Protein AF-A0A0Q4WB35-F1 (afdb_monomer_lite)

Foldseek 3Di:
DDPPCDPLVVVLVVLVVLLVVLVVLLVVLVCCLVPPPDPVSNVVSVVSNVVSVVVNVVSVVVNVVSVLCVDPPRDDD

Secondary structure (DSSP, 8-state):
------HHHHHHHHHHHHHHHHHHHHHHHHHHHHH-SSHHHHHHHHHHHHHHHHHHHHHHHHHHHHHHHHSTT----

Radius of gyration: 17.46 Å; chains: 1; bounding box: 41×14×55 Å

Sequence (77 aa):
MTPAGGDGDADFLALHERREDLERDLAFAQQRRQFGTDPGEVEKAGQDERALLAELDAVMTLIRGAEYQRMPGARRW

pLDDT: mean 88.77, std 15.35, range [43.59, 98.69]

Structure (mmCIF, N/CA/C/O backbone):
data_AF-A0A0Q4WB35-F1
#
_entry.id   AF-A0A0Q4WB35-F1
#
loop_
_atom_site.group_PDB
_atom_site.id
_atom_site.type_symbol
_atom_site.label_atom_id
_atom_site.label_alt_id
_atom_site.label_comp_id
_atom_site.label_asym_id
_atom_site.label_entity_id
_atom_site.label_seq_id
_atom_site.pdbx_PDB_ins_code
_atom_site.Cartn_x
_atom_site.Cartn_y
_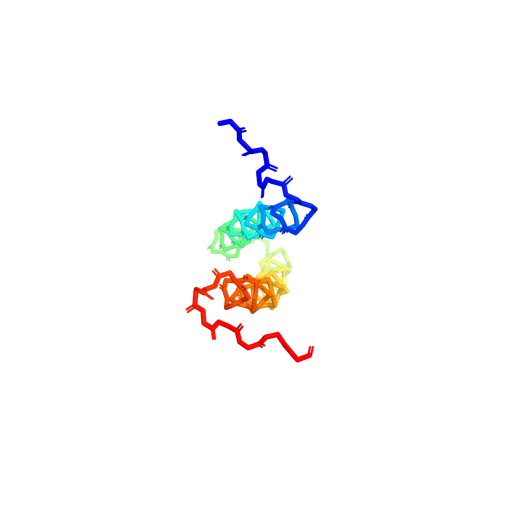atom_site.Cartn_z
_atom_site.occupancy
_atom_site.B_iso_or_equiv
_atom_site.auth_seq_id
_atom_site.auth_comp_id
_atom_site.auth_asym_id
_atom_site.auth_atom_id
_atom_site.pdbx_PDB_model_num
ATOM 1 N N . MET A 1 1 ? 2.829 8.611 -36.833 1.00 43.59 1 MET A N 1
ATOM 2 C CA . MET A 1 1 ? 2.012 7.456 -36.419 1.00 43.59 1 MET A CA 1
ATOM 3 C C . MET A 1 1 ? 2.962 6.312 -36.133 1.00 43.59 1 MET A C 1
ATOM 5 O O . MET A 1 1 ? 3.435 5.688 -37.070 1.00 43.59 1 MET A O 1
ATOM 9 N N . THR A 1 2 ? 3.289 6.110 -34.858 1.00 45.09 2 THR A N 1
ATOM 10 C CA . THR A 1 2 ? 4.072 4.958 -34.396 1.00 45.09 2 THR A CA 1
ATOM 11 C C . THR A 1 2 ? 3.446 4.518 -33.075 1.00 45.09 2 THR A C 1
ATOM 13 O O . THR A 1 2 ? 3.413 5.337 -32.155 1.00 45.09 2 THR A O 1
ATOM 16 N N . PRO A 1 3 ? 2.884 3.303 -32.968 1.00 45.84 3 PRO A N 1
ATOM 17 C CA . PRO A 1 3 ? 2.338 2.816 -31.713 1.00 45.84 3 PRO A CA 1
ATOM 18 C C . PRO A 1 3 ? 3.525 2.373 -30.857 1.00 45.84 3 PRO A C 1
ATOM 20 O O . PRO A 1 3 ? 4.014 1.259 -30.989 1.00 45.84 3 PRO A O 1
ATOM 23 N N . ALA A 1 4 ? 4.049 3.279 -30.037 1.00 47.19 4 ALA A N 1
ATOM 24 C CA . ALA A 1 4 ? 5.084 2.945 -29.062 1.00 47.19 4 ALA A CA 1
ATOM 25 C C . ALA A 1 4 ? 4.492 2.439 -27.733 1.00 47.19 4 ALA A C 1
ATOM 27 O O . ALA A 1 4 ? 5.215 2.367 -26.754 1.00 47.19 4 ALA A O 1
ATOM 28 N N . GLY A 1 5 ? 3.203 2.081 -27.694 1.00 54.41 5 GLY A N 1
ATOM 29 C CA . GLY A 1 5 ? 2.605 1.392 -26.552 1.00 54.41 5 GLY A CA 1
ATOM 30 C C . GLY A 1 5 ? 2.913 -0.099 -26.635 1.00 54.41 5 GLY A C 1
ATOM 31 O O . GLY A 1 5 ? 2.102 -0.861 -27.152 1.00 54.41 5 GLY A O 1
ATOM 32 N N . GLY A 1 6 ? 4.123 -0.492 -26.236 1.00 58.28 6 GLY A N 1
ATOM 33 C CA . GLY A 1 6 ? 4.486 -1.902 -26.057 1.00 58.28 6 GLY A CA 1
ATOM 34 C C . GLY A 1 6 ? 3.940 -2.463 -24.741 1.00 58.28 6 GLY A C 1
ATOM 35 O O . GLY A 1 6 ? 3.466 -1.700 -23.903 1.00 58.28 6 GLY A O 1
ATOM 36 N N . ASP A 1 7 ? 4.063 -3.777 -24.532 1.00 65.12 7 ASP A N 1
ATOM 37 C CA . ASP A 1 7 ? 3.605 -4.471 -23.311 1.00 65.12 7 ASP A CA 1
ATOM 38 C C . ASP A 1 7 ? 4.078 -3.778 -22.018 1.00 65.12 7 ASP A C 1
ATOM 40 O O . ASP A 1 7 ? 3.314 -3.620 -21.072 1.00 65.12 7 ASP A O 1
ATOM 44 N N . GLY A 1 8 ? 5.297 -3.223 -22.019 1.00 76.19 8 GLY A N 1
ATOM 45 C CA . GLY A 1 8 ? 5.823 -2.476 -20.877 1.00 76.19 8 GLY A CA 1
ATOM 46 C C . GLY A 1 8 ? 5.017 -1.224 -20.507 1.00 76.19 8 GLY A C 1
ATOM 47 O O . GLY A 1 8 ? 4.967 -0.876 -19.328 1.00 76.19 8 GLY A O 1
ATOM 48 N N . ASP A 1 9 ? 4.395 -0.533 -21.468 1.00 81.00 9 ASP A N 1
ATOM 49 C CA . ASP A 1 9 ? 3.537 0.632 -21.203 1.00 81.00 9 ASP A CA 1
ATOM 50 C C . ASP A 1 9 ? 2.179 0.226 -20.633 1.00 81.00 9 ASP A C 1
ATOM 52 O O . ASP A 1 9 ? 1.677 0.916 -19.746 1.00 81.00 9 ASP A O 1
ATOM 56 N N . ALA A 1 10 ? 1.630 -0.911 -21.068 1.00 83.81 10 ALA A N 1
ATOM 57 C CA . ALA A 1 10 ? 0.443 -1.491 -20.449 1.00 83.81 10 ALA A CA 1
ATOM 58 C C . ALA A 1 10 ? 0.726 -1.910 -18.996 1.00 83.81 10 ALA A C 1
ATOM 60 O O . ALA A 1 10 ? -0.044 -1.562 -18.105 1.00 83.81 10 ALA A O 1
ATOM 61 N N . ASP A 1 11 ? 1.871 -2.550 -18.735 1.00 89.25 11 ASP A N 1
ATOM 62 C CA . ASP A 1 11 ? 2.292 -2.925 -17.378 1.00 89.25 11 ASP A CA 1
ATOM 63 C C . ASP A 1 11 ? 2.484 -1.697 -16.472 1.00 89.25 11 ASP A C 1
ATOM 65 O O . ASP A 1 11 ? 2.144 -1.713 -15.290 1.00 89.25 11 ASP A O 1
ATOM 69 N N . PHE A 1 12 ? 3.012 -0.600 -17.019 1.00 90.62 12 PHE A N 1
ATOM 70 C CA . PHE A 1 12 ? 3.197 0.644 -16.273 1.00 90.62 12 PHE A CA 1
ATOM 71 C C . PHE A 1 12 ? 1.880 1.342 -15.943 1.00 90.62 12 PHE A C 1
ATOM 73 O O . PHE A 1 12 ? 1.703 1.811 -14.819 1.00 90.62 12 PHE A O 1
ATOM 80 N N . LEU A 1 13 ? 0.946 1.382 -16.895 1.00 94.81 13 LEU A N 1
ATOM 81 C CA . LEU A 1 13 ? -0.409 1.873 -16.650 1.00 94.81 13 LEU A CA 1
ATOM 82 C C . LEU A 1 13 ? -1.110 1.026 -15.582 1.00 94.81 13 LEU A C 1
ATOM 84 O O . LEU A 1 13 ? -1.647 1.591 -14.635 1.00 94.81 13 LEU A O 1
ATOM 88 N N . ALA A 1 14 ? -1.007 -0.302 -15.662 1.00 96.12 14 ALA A N 1
ATOM 89 C CA . ALA A 1 14 ? -1.591 -1.211 -14.677 1.00 96.12 14 ALA A CA 1
ATOM 90 C C . ALA A 1 14 ? -1.029 -0.994 -13.258 1.00 96.12 14 ALA A C 1
ATOM 92 O O . ALA A 1 14 ? -1.765 -1.085 -12.275 1.00 96.12 14 ALA A O 1
ATOM 93 N N . LEU A 1 15 ? 0.261 -0.656 -13.121 1.00 96.50 15 LEU A N 1
ATOM 94 C CA . LEU A 1 15 ? 0.838 -0.278 -11.825 1.00 96.50 15 LEU A CA 1
ATOM 95 C C . LEU A 1 15 ? 0.203 1.002 -11.259 1.00 96.50 15 LEU A C 1
ATOM 97 O O . LEU A 1 15 ? -0.025 1.090 -10.052 1.00 96.50 15 LEU A O 1
ATOM 101 N N . HIS A 1 16 ? -0.092 1.986 -12.109 1.00 97.75 16 HIS A N 1
ATOM 102 C CA . HIS A 1 16 ? -0.768 3.213 -11.688 1.00 97.75 16 HIS A CA 1
ATOM 103 C C . HIS A 1 16 ? -2.236 2.979 -11.329 1.00 97.75 16 HIS A C 1
ATOM 105 O O . HIS A 1 16 ? -2.668 3.477 -10.293 1.00 97.75 16 HIS A O 1
ATOM 111 N N . GLU A 1 17 ? -2.958 2.169 -12.104 1.00 98.25 17 GLU A N 1
ATOM 112 C CA . GLU A 1 17 ? -4.323 1.747 -11.763 1.00 98.25 17 GLU A CA 1
ATOM 113 C C . GLU A 1 17 ? -4.339 1.039 -10.400 1.00 98.25 17 GLU A C 1
ATOM 115 O O . GLU A 1 17 ? -5.125 1.387 -9.519 1.00 98.25 17 GLU A O 1
ATOM 120 N N . ARG A 1 18 ? -3.386 0.123 -10.163 1.00 98.06 18 ARG A N 1
ATOM 121 C CA . ARG A 1 18 ? -3.258 -0.554 -8.866 1.00 98.06 18 ARG A CA 1
ATOM 122 C C . ARG A 1 18 ? -2.961 0.421 -7.727 1.00 98.06 18 ARG A C 1
ATOM 124 O O . ARG A 1 18 ? -3.496 0.242 -6.635 1.00 98.06 18 ARG A O 1
ATOM 131 N N . ARG A 1 19 ? -2.124 1.441 -7.953 1.00 98.50 19 ARG A N 1
ATOM 132 C CA . ARG A 1 19 ? -1.862 2.500 -6.963 1.00 98.50 19 ARG A CA 1
ATOM 133 C C . ARG A 1 19 ? -3.153 3.235 -6.598 1.00 98.50 19 ARG A C 1
ATOM 135 O O . ARG A 1 19 ? -3.418 3.406 -5.414 1.00 98.50 19 ARG A O 1
ATOM 142 N N . GLU A 1 20 ? -3.936 3.652 -7.590 1.00 98.62 20 GLU A N 1
ATOM 143 C CA . GLU A 1 20 ? -5.189 4.386 -7.365 1.00 98.62 20 GLU A CA 1
ATOM 144 C C . GLU A 1 20 ? -6.215 3.549 -6.585 1.00 98.62 20 GLU A C 1
ATOM 146 O O . GLU A 1 20 ? -6.843 4.055 -5.652 1.00 98.62 20 GLU A O 1
ATOM 151 N N . ASP A 1 21 ? -6.336 2.257 -6.900 1.00 98.50 21 ASP A N 1
ATOM 152 C CA . ASP A 1 21 ? -7.188 1.333 -6.144 1.00 98.50 21 ASP A CA 1
ATOM 153 C C . ASP A 1 21 ? -6.737 1.211 -4.680 1.00 98.50 21 ASP A C 1
ATOM 155 O O . ASP A 1 21 ? -7.554 1.322 -3.763 1.00 98.50 21 ASP A O 1
ATOM 159 N N . LEU A 1 22 ? -5.428 1.053 -4.442 1.00 98.56 22 LEU A N 1
ATOM 160 C CA . LEU A 1 22 ? -4.864 0.970 -3.091 1.00 98.56 22 LEU A CA 1
ATOM 161 C C . LEU A 1 22 ? -5.073 2.259 -2.290 1.00 98.56 22 LEU A C 1
ATOM 163 O O . LEU A 1 22 ? -5.403 2.200 -1.107 1.00 98.56 22 LEU A O 1
ATOM 167 N N . GLU A 1 23 ? -4.909 3.425 -2.916 1.00 98.69 23 GLU A N 1
ATOM 168 C CA . GLU A 1 23 ? -5.157 4.727 -2.286 1.00 98.69 23 GLU A CA 1
ATOM 169 C C . GLU A 1 23 ? -6.632 4.889 -1.891 1.00 98.69 23 GLU A C 1
ATOM 171 O O . GLU A 1 23 ? -6.945 5.384 -0.802 1.00 98.69 23 GLU A O 1
ATOM 176 N N . ARG A 1 24 ? -7.551 4.426 -2.744 1.00 98.56 24 ARG A N 1
ATOM 177 C CA . ARG A 1 24 ? -8.988 4.439 -2.461 1.00 98.56 24 ARG A CA 1
ATOM 178 C C . ARG A 1 24 ? -9.349 3.504 -1.306 1.00 98.56 24 ARG A C 1
ATOM 180 O O . ARG A 1 24 ? -10.078 3.913 -0.399 1.00 98.56 24 ARG A O 1
ATOM 187 N N . ASP A 1 25 ? -8.833 2.281 -1.314 1.00 98.25 25 ASP A N 1
ATOM 188 C CA . ASP A 1 25 ? -9.062 1.304 -0.247 1.00 98.25 25 ASP A CA 1
ATOM 189 C C . ASP A 1 25 ? -8.479 1.782 1.087 1.00 98.25 25 ASP A C 1
ATOM 191 O O . ASP A 1 25 ? -9.113 1.644 2.139 1.00 98.25 25 ASP A O 1
ATOM 195 N N . LEU A 1 26 ? -7.312 2.431 1.047 1.00 98.50 26 LEU A N 1
ATOM 196 C CA . LEU A 1 26 ? -6.682 3.029 2.218 1.00 98.50 26 LEU A CA 1
ATOM 197 C C . LEU A 1 26 ? -7.568 4.116 2.836 1.00 98.50 26 LEU A C 1
ATOM 199 O O . LEU A 1 26 ? -7.759 4.131 4.054 1.00 98.50 26 LEU A O 1
ATOM 203 N N . ALA A 1 27 ? -8.163 4.986 2.015 1.00 98.12 27 ALA A N 1
ATOM 204 C CA . ALA A 1 27 ? -9.091 6.006 2.494 1.00 98.12 27 ALA A CA 1
ATOM 205 C C . ALA A 1 27 ? -10.315 5.387 3.198 1.00 98.12 27 ALA A C 1
ATOM 207 O O . ALA A 1 27 ? -10.743 5.874 4.250 1.00 98.12 27 ALA A O 1
ATOM 208 N N . PHE A 1 28 ? -10.853 4.279 2.675 1.00 97.69 28 PHE A N 1
ATOM 209 C CA . PHE A 1 28 ? -11.952 3.557 3.324 1.00 97.69 28 PHE A CA 1
ATOM 210 C C . PHE A 1 28 ? -11.531 2.902 4.645 1.00 97.69 28 PHE A C 1
ATOM 212 O O . PHE A 1 28 ? -12.266 2.997 5.634 1.00 97.69 28 PHE A O 1
ATOM 219 N N . ALA A 1 29 ? -10.358 2.265 4.699 1.00 97.44 29 ALA A N 1
ATOM 220 C CA . ALA A 1 29 ? -9.825 1.672 5.925 1.00 97.44 29 ALA A CA 1
ATOM 221 C C . ALA A 1 29 ? -9.606 2.738 7.013 1.00 97.44 29 ALA A C 1
ATOM 223 O O . ALA A 1 29 ? -10.030 2.558 8.157 1.00 97.44 29 ALA A O 1
ATOM 224 N N . GLN A 1 30 ? -9.049 3.892 6.641 1.00 97.69 30 GLN A N 1
ATOM 225 C CA . GLN A 1 30 ? -8.864 5.034 7.539 1.00 97.69 30 GLN A CA 1
ATOM 226 C C . GLN A 1 30 ? -10.193 5.568 8.075 1.00 97.69 30 GLN A C 1
ATOM 228 O O . GLN A 1 30 ? -10.324 5.786 9.280 1.00 97.69 30 GLN A O 1
ATOM 233 N N . GLN A 1 31 ? -11.210 5.710 7.218 1.00 97.75 31 GLN A N 1
ATOM 234 C CA . GLN A 1 31 ? -12.540 6.141 7.646 1.00 97.75 31 GLN A CA 1
ATOM 235 C C . GLN A 1 31 ? -13.174 5.143 8.629 1.00 97.75 31 GLN A C 1
ATOM 237 O O . GLN A 1 31 ? -13.677 5.548 9.678 1.00 97.75 31 GLN A O 1
ATOM 242 N N . ARG A 1 32 ? -13.118 3.837 8.332 1.00 96.62 32 ARG A N 1
ATOM 243 C CA . ARG A 1 32 ? -13.638 2.780 9.222 1.00 96.62 32 ARG A CA 1
ATOM 244 C C . ARG A 1 32 ? -12.924 2.774 10.567 1.00 96.62 32 ARG A C 1
ATOM 246 O O . ARG A 1 32 ? -13.572 2.646 11.600 1.00 96.62 32 ARG A O 1
ATOM 253 N N . ARG A 1 33 ? -11.606 2.963 10.570 1.00 95.38 33 ARG A N 1
ATOM 254 C CA . ARG A 1 33 ? -10.809 3.031 11.795 1.00 95.38 33 ARG A CA 1
ATOM 255 C C . ARG A 1 33 ? -11.122 4.279 12.625 1.00 95.38 33 ARG A C 1
ATOM 257 O O . ARG A 1 33 ? -11.157 4.196 13.848 1.00 95.38 33 ARG A O 1
ATOM 264 N N . GLN A 1 34 ? -11.334 5.428 11.983 1.00 96.31 34 GLN A N 1
ATOM 265 C CA . GLN A 1 34 ? -11.569 6.699 12.673 1.00 96.31 34 GLN A CA 1
ATOM 266 C C . GLN A 1 34 ? -12.990 6.823 13.236 1.00 96.31 34 GLN A C 1
ATOM 268 O O . GLN A 1 34 ? -13.173 7.417 14.297 1.00 96.31 34 GLN A O 1
ATOM 273 N N . PHE A 1 35 ? -13.987 6.294 12.523 1.00 96.00 35 PHE A N 1
ATOM 274 C CA . PHE A 1 35 ? -15.404 6.505 12.838 1.00 96.00 35 PHE A CA 1
ATOM 275 C C . PHE A 1 35 ? -16.165 5.219 13.186 1.00 96.00 35 PHE A C 1
ATOM 277 O O . PHE A 1 35 ? -17.370 5.271 13.433 1.00 96.00 35 PHE A O 1
ATOM 284 N N . GLY A 1 36 ? -15.493 4.067 13.200 1.00 92.94 36 GLY A N 1
ATOM 285 C CA . GLY A 1 36 ? -16.085 2.793 13.594 1.00 92.94 36 GLY A CA 1
ATOM 286 C C . GLY A 1 36 ? -16.492 2.779 15.066 1.00 92.94 36 GLY A C 1
ATOM 287 O O . GLY A 1 36 ? -15.793 3.303 15.931 1.00 92.94 36 GLY A O 1
ATOM 288 N N . THR A 1 37 ? -17.641 2.173 15.351 1.00 93.81 37 THR A N 1
ATOM 289 C CA . THR A 1 37 ? -18.188 2.046 16.711 1.00 93.81 37 THR A CA 1
ATOM 290 C C . THR A 1 37 ? -17.947 0.669 17.323 1.00 93.81 37 THR A C 1
ATOM 292 O O . THR A 1 37 ? -18.004 0.532 18.543 1.00 93.81 37 THR A O 1
ATOM 295 N N . ASP A 1 38 ? -17.660 -0.337 16.493 1.00 96.25 38 ASP A N 1
ATOM 296 C CA . ASP A 1 38 ? -17.268 -1.671 16.934 1.00 96.25 38 ASP A CA 1
ATOM 297 C C . ASP A 1 38 ? -15.734 -1.754 17.078 1.00 96.25 38 ASP A C 1
ATOM 299 O O . ASP A 1 38 ? -15.017 -1.548 16.093 1.00 96.25 38 ASP A O 1
ATOM 303 N N . PRO A 1 39 ? -15.201 -2.048 18.281 1.00 93.81 39 PRO A N 1
ATOM 304 C CA . PRO A 1 39 ? -13.758 -2.109 18.506 1.00 93.81 39 PRO A CA 1
ATOM 305 C C . PRO A 1 39 ? -13.037 -3.171 17.666 1.00 93.81 39 PRO A C 1
ATOM 307 O O . PRO A 1 39 ? -11.886 -2.959 17.287 1.00 93.81 39 PRO A O 1
ATOM 310 N N . GLY A 1 40 ? -13.696 -4.296 17.365 1.00 95.94 40 GLY A N 1
ATOM 311 C CA . GLY A 1 40 ? -13.127 -5.361 16.540 1.00 95.94 40 GLY A CA 1
ATOM 312 C C . GLY A 1 40 ? -12.986 -4.931 15.082 1.00 95.94 40 GLY A C 1
ATOM 313 O O . GLY A 1 40 ? -11.939 -5.134 14.470 1.00 95.94 40 GLY A O 1
ATOM 314 N N . GLU A 1 41 ? -13.995 -4.253 14.541 1.00 93.94 41 GLU A N 1
ATOM 315 C CA . GLU A 1 41 ? -13.950 -3.672 13.199 1.00 93.94 41 GLU A CA 1
ATOM 316 C C . GLU A 1 41 ? -12.934 -2.529 13.089 1.00 93.94 41 GLU A C 1
ATOM 318 O O . GLU A 1 41 ? -12.284 -2.396 12.053 1.00 93.94 41 GLU A O 1
ATOM 323 N N . VAL A 1 42 ? -12.741 -1.733 14.146 1.00 96.94 42 VAL A N 1
ATOM 324 C CA . VAL A 1 42 ? -11.694 -0.696 14.197 1.00 96.94 42 VAL A CA 1
ATOM 325 C C . VAL A 1 42 ? -10.297 -1.319 14.213 1.00 96.94 42 VAL A C 1
ATOM 327 O O . VAL A 1 42 ? -9.406 -0.849 13.500 1.00 96.94 42 VAL A O 1
ATOM 330 N N . GLU A 1 43 ? -10.089 -2.383 14.993 1.00 97.44 43 GLU A N 1
ATOM 331 C CA . GLU A 1 43 ? -8.814 -3.106 15.012 1.00 97.44 43 GLU A CA 1
ATOM 332 C C . GLU A 1 43 ? -8.521 -3.745 13.652 1.00 97.44 43 GLU A C 1
ATOM 334 O O . GLU A 1 43 ? -7.425 -3.568 13.114 1.00 97.44 43 GLU A O 1
ATOM 339 N N . LYS A 1 44 ? -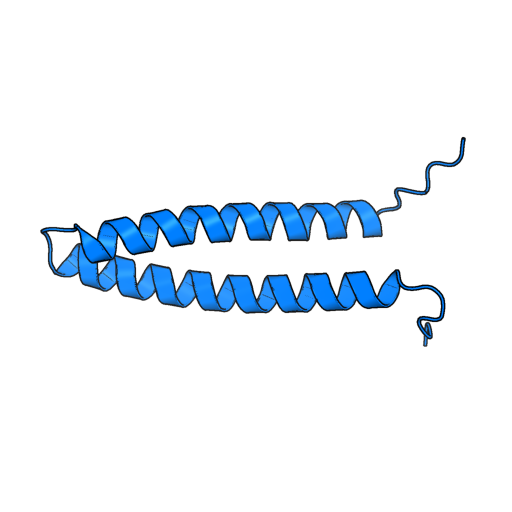9.517 -4.409 13.059 1.00 97.06 44 LYS A N 1
ATOM 340 C CA . LYS A 1 44 ? -9.422 -4.980 11.716 1.00 97.06 44 LYS A CA 1
ATOM 341 C C . LYS A 1 44 ? -9.117 -3.911 10.669 1.00 97.06 44 LYS A C 1
ATOM 343 O O . LYS A 1 44 ? -8.189 -4.090 9.893 1.00 97.06 44 LYS A O 1
ATOM 348 N N . ALA A 1 45 ? -9.800 -2.766 10.699 1.00 97.19 45 ALA A N 1
ATOM 349 C CA . ALA A 1 45 ? -9.512 -1.651 9.798 1.00 97.19 45 ALA A CA 1
ATOM 350 C C . ALA A 1 45 ? -8.072 -1.127 9.955 1.00 97.19 45 ALA A C 1
ATOM 352 O O . ALA A 1 45 ? -7.454 -0.729 8.973 1.00 97.19 45 ALA A O 1
ATOM 353 N N . GLY A 1 46 ? -7.502 -1.169 11.164 1.00 97.62 46 GLY A N 1
ATOM 354 C CA . GLY A 1 46 ? -6.089 -0.853 11.391 1.00 97.62 46 GLY A CA 1
ATOM 355 C C . GLY A 1 46 ? -5.112 -1.913 10.867 1.00 97.62 46 GLY A C 1
ATOM 356 O O . GLY A 1 46 ? -3.995 -1.573 10.479 1.00 97.62 46 GLY A O 1
ATOM 357 N N . GLN A 1 47 ? -5.501 -3.189 10.846 1.00 98.25 47 GLN A N 1
ATOM 358 C CA . GLN A 1 47 ? -4.723 -4.253 10.203 1.00 98.25 47 GLN A CA 1
ATOM 359 C C . GLN A 1 47 ? -4.781 -4.118 8.675 1.00 98.25 47 GLN A C 1
ATOM 361 O O . GLN A 1 47 ? -3.732 -4.147 8.031 1.00 98.25 47 GLN A O 1
ATOM 366 N N . ASP A 1 48 ? -5.978 -3.884 8.131 1.00 97.75 48 ASP A N 1
ATOM 367 C CA . ASP A 1 48 ? -6.223 -3.624 6.710 1.00 97.75 48 ASP A CA 1
ATOM 368 C C . ASP A 1 48 ? -5.409 -2.400 6.244 1.00 97.75 48 ASP A C 1
ATOM 370 O O . ASP A 1 48 ? -4.673 -2.485 5.266 1.00 97.75 48 ASP A O 1
ATOM 374 N N . GLU A 1 49 ? -5.442 -1.291 6.997 1.00 98.19 49 GLU A N 1
ATOM 375 C CA . GLU A 1 49 ? -4.650 -0.079 6.727 1.00 98.19 49 GLU A CA 1
ATOM 376 C C . GLU A 1 49 ? -3.147 -0.388 6.605 1.00 98.19 49 GLU A C 1
ATOM 378 O O . GLU A 1 49 ? -2.493 0.048 5.658 1.00 98.19 49 GLU A O 1
ATOM 383 N N . ARG A 1 50 ? -2.579 -1.168 7.535 1.00 98.50 50 ARG A N 1
ATOM 384 C CA . ARG A 1 50 ? -1.148 -1.527 7.505 1.00 98.50 50 ARG A CA 1
ATOM 385 C C . ARG A 1 50 ? -0.794 -2.405 6.309 1.00 98.50 50 ARG A C 1
ATOM 387 O O . ARG A 1 50 ? 0.273 -2.219 5.729 1.00 98.50 50 ARG A O 1
ATOM 394 N N . ALA A 1 51 ? -1.661 -3.354 5.959 1.00 98.31 51 ALA A N 1
ATOM 395 C CA . ALA A 1 51 ? -1.457 -4.218 4.803 1.00 98.31 51 ALA A CA 1
ATOM 396 C C . ALA A 1 51 ? -1.493 -3.411 3.495 1.00 98.31 51 ALA A C 1
ATOM 398 O O . ALA A 1 51 ? -0.588 -3.543 2.673 1.00 98.31 51 ALA A O 1
ATOM 399 N N . LEU A 1 52 ? -2.473 -2.512 3.354 1.00 98.50 52 LEU A N 1
ATOM 400 C CA . LEU A 1 52 ? -2.613 -1.626 2.196 1.00 98.50 52 LEU A CA 1
ATOM 401 C C . LEU A 1 52 ? -1.412 -0.685 2.042 1.00 98.50 52 LEU A C 1
ATOM 403 O O . LEU A 1 52 ? -0.908 -0.516 0.936 1.00 98.50 52 LEU A O 1
ATOM 407 N N . LEU A 1 53 ? -0.902 -0.117 3.141 1.00 98.69 53 LEU A N 1
ATOM 408 C CA . LEU A 1 53 ? 0.302 0.724 3.111 1.00 98.69 53 LEU A CA 1
ATOM 409 C C . LEU A 1 53 ? 1.550 -0.046 2.660 1.00 98.69 53 LEU A C 1
ATOM 411 O O . LEU A 1 53 ? 2.352 0.490 1.897 1.00 98.69 53 LEU A O 1
ATOM 415 N N . ALA A 1 54 ? 1.721 -1.291 3.115 1.00 98.62 54 ALA A N 1
ATOM 416 C CA . ALA A 1 54 ? 2.844 -2.127 2.697 1.00 98.62 54 ALA A CA 1
ATOM 417 C C . ALA A 1 54 ? 2.764 -2.483 1.203 1.00 98.62 54 ALA A C 1
ATOM 419 O O . ALA A 1 54 ? 3.778 -2.474 0.507 1.00 98.62 54 ALA A O 1
ATOM 420 N N . GLU A 1 55 ? 1.561 -2.762 0.697 1.00 98.38 55 GLU A N 1
ATOM 421 C CA . GLU A 1 55 ? 1.362 -3.022 -0.727 1.00 98.38 55 GLU A CA 1
ATOM 422 C C . GLU A 1 55 ? 1.590 -1.762 -1.575 1.00 98.38 55 GLU A C 1
ATOM 424 O O . GLU A 1 55 ? 2.258 -1.821 -2.609 1.00 98.38 55 GLU A O 1
ATOM 429 N N . LEU A 1 56 ? 1.107 -0.608 -1.109 1.00 98.50 56 LEU A N 1
ATOM 430 C CA . LEU A 1 56 ? 1.306 0.673 -1.779 1.00 98.50 56 LEU A CA 1
ATOM 431 C C . LEU A 1 56 ? 2.796 1.016 -1.908 1.00 98.50 56 LEU A C 1
ATOM 433 O O . LEU A 1 56 ? 3.230 1.446 -2.976 1.00 98.50 56 LEU A O 1
ATOM 437 N N . ASP A 1 57 ? 3.598 0.782 -0.867 1.00 98.62 57 ASP A N 1
ATOM 438 C CA . ASP A 1 57 ? 5.053 0.985 -0.917 1.00 98.62 57 ASP A CA 1
ATOM 439 C C . ASP A 1 57 ? 5.734 0.099 -1.979 1.00 98.62 57 ASP A C 1
ATOM 441 O O . ASP A 1 57 ? 6.565 0.572 -2.768 1.00 98.62 57 ASP A O 1
ATOM 445 N N . ALA A 1 58 ? 5.326 -1.170 -2.069 1.00 98.25 58 ALA A N 1
ATOM 446 C CA . ALA A 1 58 ? 5.827 -2.088 -3.086 1.00 98.25 58 ALA A CA 1
ATOM 447 C C . ALA A 1 58 ? 5.467 -1.612 -4.505 1.00 98.25 58 ALA A C 1
ATOM 449 O O . ALA A 1 58 ? 6.343 -1.543 -5.372 1.00 98.25 58 ALA A O 1
ATOM 450 N N . VAL A 1 59 ? 4.212 -1.213 -4.740 1.00 98.00 59 VAL A N 1
ATOM 451 C CA . VAL A 1 59 ? 3.757 -0.680 -6.037 1.00 98.00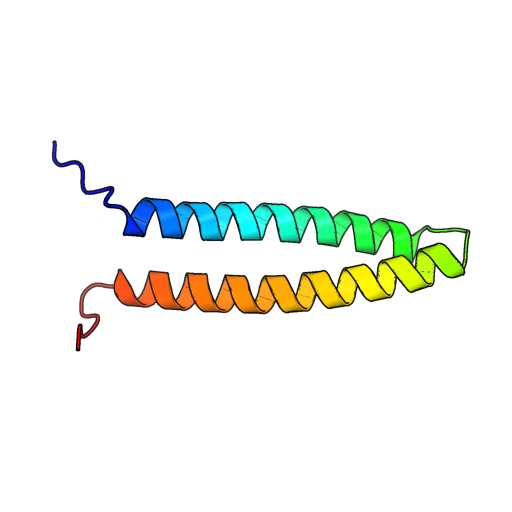 59 VAL A CA 1
ATOM 452 C C . VAL A 1 59 ? 4.506 0.601 -6.400 1.00 98.00 59 VAL A C 1
ATOM 454 O O . VAL A 1 59 ? 5.004 0.723 -7.518 1.00 98.00 59 VAL A O 1
ATOM 457 N N . MET A 1 60 ? 4.675 1.529 -5.459 1.00 98.00 60 MET A N 1
ATOM 458 C CA . MET A 1 60 ? 5.430 2.767 -5.681 1.00 98.00 60 MET A CA 1
ATOM 459 C C . MET A 1 60 ? 6.897 2.498 -6.039 1.00 98.00 60 MET A C 1
ATOM 461 O O . MET A 1 60 ? 7.473 3.191 -6.882 1.00 98.00 60 MET A O 1
ATOM 465 N N . THR A 1 61 ? 7.505 1.470 -5.443 1.00 97.56 61 THR A N 1
ATOM 466 C CA . THR A 1 61 ? 8.862 1.027 -5.789 1.00 97.56 61 THR A CA 1
ATOM 467 C C . THR A 1 61 ? 8.933 0.483 -7.218 1.00 97.56 61 THR A C 1
ATOM 469 O O . THR A 1 61 ? 9.862 0.824 -7.958 1.00 97.56 61 THR A O 1
ATOM 472 N N . LEU A 1 62 ? 7.944 -0.311 -7.636 1.00 96.06 62 LEU A N 1
ATOM 473 C CA . LEU A 1 62 ? 7.858 -0.846 -8.997 1.00 96.06 62 LEU A CA 1
ATOM 474 C C . LEU A 1 62 ? 7.642 0.260 -10.034 1.00 96.06 62 LEU A C 1
ATOM 476 O O . LEU A 1 62 ? 8.361 0.289 -11.033 1.00 96.06 62 LEU A O 1
ATOM 480 N N . ILE A 1 63 ? 6.725 1.198 -9.768 1.00 95.50 63 ILE A N 1
ATOM 481 C CA . ILE A 1 63 ? 6.491 2.384 -10.607 1.00 95.50 63 ILE A CA 1
ATOM 482 C C . ILE A 1 63 ? 7.808 3.123 -10.813 1.00 95.50 63 ILE A C 1
ATOM 484 O O . ILE A 1 63 ? 8.227 3.310 -11.953 1.00 95.50 63 ILE A O 1
ATOM 488 N N . ARG A 1 64 ? 8.526 3.437 -9.727 1.00 94.19 64 ARG A N 1
ATOM 489 C CA . ARG A 1 64 ? 9.812 4.137 -9.802 1.00 94.19 64 ARG A CA 1
ATOM 490 C C . ARG A 1 64 ? 10.840 3.377 -10.640 1.00 94.19 64 ARG A C 1
ATOM 492 O O . ARG A 1 64 ? 11.555 3.981 -11.437 1.00 94.19 64 ARG A O 1
ATOM 499 N N . GLY A 1 65 ? 10.921 2.055 -10.488 1.00 92.94 65 GLY A N 1
ATOM 500 C CA . GLY A 1 65 ? 11.778 1.212 -11.324 1.00 92.94 65 GLY A CA 1
ATOM 501 C C . GLY A 1 65 ? 11.421 1.309 -12.810 1.00 92.94 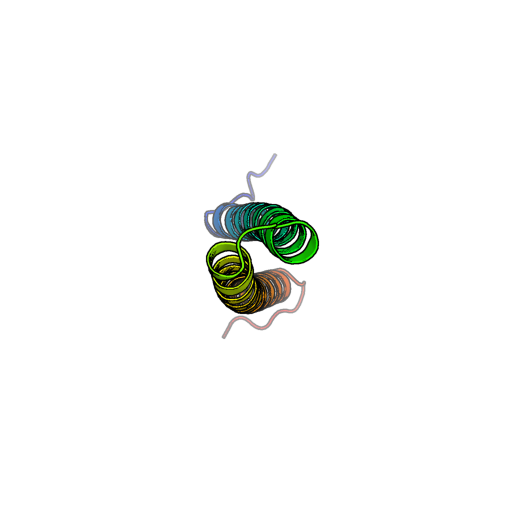65 GLY A C 1
ATOM 502 O O . GLY A 1 65 ? 12.304 1.479 -13.653 1.00 92.94 65 GLY A O 1
ATOM 503 N N . ALA A 1 66 ? 10.128 1.267 -13.129 1.00 90.62 66 ALA A N 1
ATOM 504 C CA . ALA A 1 66 ? 9.625 1.384 -14.491 1.00 90.62 66 ALA A CA 1
ATOM 505 C C . ALA A 1 66 ? 9.824 2.796 -15.077 1.00 90.62 66 ALA A C 1
ATOM 507 O O . ALA A 1 66 ? 10.077 2.925 -16.276 1.00 90.62 66 ALA A O 1
ATOM 508 N N . GLU A 1 67 ? 9.739 3.848 -14.259 1.00 90.12 67 GLU A N 1
ATOM 509 C CA . GLU A 1 67 ? 10.061 5.230 -14.640 1.00 90.12 67 GLU A CA 1
ATOM 510 C C . GLU A 1 67 ? 11.546 5.365 -14.988 1.00 90.12 67 GLU A C 1
ATOM 512 O O . GLU A 1 67 ? 11.892 5.908 -16.039 1.00 90.12 67 GLU A O 1
ATOM 517 N N . TYR A 1 68 ? 12.434 4.806 -14.157 1.00 88.12 68 TYR A N 1
ATOM 518 C CA . TYR A 1 68 ? 13.873 4.812 -14.423 1.00 88.12 68 TYR A CA 1
ATOM 519 C C . TYR A 1 68 ? 14.216 4.157 -15.762 1.00 88.12 68 TYR A C 1
ATOM 521 O O . TYR A 1 68 ? 15.033 4.703 -16.498 1.00 88.12 68 TYR A O 1
ATOM 529 N N . GLN A 1 69 ? 13.587 3.031 -16.113 1.00 85.00 69 GLN A N 1
ATOM 530 C CA . GLN A 1 69 ? 13.823 2.362 -17.402 1.00 85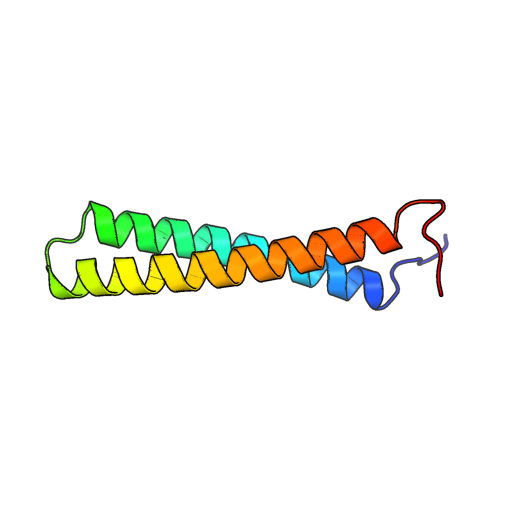.00 69 GLN A CA 1
ATOM 531 C C . GLN A 1 69 ? 13.380 3.199 -18.615 1.00 85.00 69 GLN A C 1
ATOM 533 O O . GLN A 1 69 ? 13.899 3.008 -19.715 1.00 85.00 69 GLN A O 1
ATOM 538 N N . ARG A 1 70 ? 12.442 4.133 -18.425 1.00 84.12 70 ARG A N 1
ATOM 539 C CA . ARG A 1 70 ? 11.918 5.019 -19.477 1.00 84.12 70 ARG A CA 1
ATOM 540 C C . ARG A 1 70 ? 12.717 6.305 -19.642 1.00 84.12 70 ARG A C 1
ATOM 542 O O . ARG A 1 70 ? 12.550 7.002 -20.643 1.00 84.12 70 ARG A O 1
ATOM 549 N N . MET A 1 71 ? 13.575 6.642 -18.681 1.00 81.81 71 MET A N 1
ATOM 550 C CA . MET A 1 71 ? 14.334 7.883 -18.723 1.00 81.81 71 MET A CA 1
ATOM 551 C C . MET A 1 71 ? 15.425 7.818 -19.811 1.00 81.81 71 MET A C 1
ATOM 553 O O . MET A 1 71 ? 16.154 6.824 -19.903 1.00 81.81 71 MET A O 1
ATOM 557 N N . PRO A 1 72 ? 15.584 8.862 -20.646 1.00 69.88 72 PRO A N 1
ATOM 558 C CA . PRO A 1 72 ? 16.640 8.891 -21.652 1.00 69.88 72 PRO A CA 1
ATOM 559 C C . PRO A 1 72 ? 18.019 8.803 -20.977 1.00 69.88 72 PRO A C 1
ATOM 561 O O . PRO A 1 72 ? 18.359 9.628 -20.134 1.00 69.88 72 PRO A O 1
ATOM 564 N N . GLY A 1 73 ? 18.810 7.788 -21.342 1.00 70.19 73 GLY A N 1
ATOM 565 C CA . GLY A 1 73 ? 20.117 7.503 -20.729 1.00 70.19 73 GLY A CA 1
ATOM 566 C C . GLY A 1 73 ? 20.112 6.379 -19.686 1.00 70.19 73 GLY A C 1
ATOM 567 O O . GLY A 1 73 ? 21.172 6.060 -19.144 1.00 70.19 73 GLY A O 1
ATOM 568 N N . ALA A 1 74 ? 18.966 5.739 -19.434 1.00 70.56 74 ALA A N 1
ATOM 569 C CA . ALA A 1 74 ? 18.904 4.523 -18.633 1.00 70.56 74 ALA A CA 1
ATOM 570 C C . ALA A 1 74 ? 19.785 3.426 -19.253 1.00 70.56 74 ALA A C 1
ATOM 572 O O . ALA A 1 74 ? 19.610 3.017 -20.404 1.00 70.56 74 ALA A O 1
ATOM 573 N N . ARG A 1 75 ? 20.780 2.962 -18.493 1.00 61.72 75 ARG A N 1
ATOM 574 C CA . ARG A 1 75 ? 21.692 1.906 -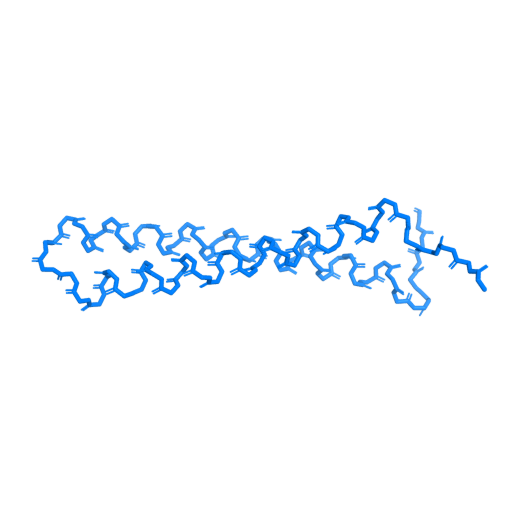18.936 1.00 61.72 75 ARG A CA 1
ATOM 575 C C . ARG A 1 75 ? 20.927 0.581 -18.906 1.00 61.72 75 ARG A C 1
ATOM 577 O O . ARG A 1 75 ? 20.621 0.088 -17.827 1.00 61.72 75 ARG A O 1
ATOM 584 N N . ARG A 1 76 ? 20.614 0.025 -20.079 1.00 57.25 76 ARG A N 1
ATOM 585 C CA . ARG A 1 76 ? 20.133 -1.357 -20.239 1.00 57.25 76 ARG A CA 1
ATOM 586 C C . ARG A 1 76 ? 21.349 -2.279 -20.159 1.00 57.25 76 ARG A C 1
ATOM 588 O O . ARG A 1 76 ? 22.211 -2.207 -21.032 1.00 57.25 76 ARG A O 1
ATOM 595 N N . TRP A 1 77 ? 21.466 -3.024 -19.069 1.00 57.00 77 TRP A N 1
ATOM 596 C CA . TRP A 1 77 ? 22.470 -4.069 -18.860 1.00 57.00 77 TRP A CA 1
ATOM 597 C C . TRP A 1 77 ? 21.904 -5.411 -19.312 1.00 57.00 77 TRP A C 1
ATOM 599 O O . TRP A 1 77 ? 20.672 -5.595 -19.186 1.00 57.00 77 TRP A O 1
#